Protein AF-A0AAP3A4L8-F1 (afdb_monomer_lite)

Foldseek 3Di:
DVVVCCVVAHDPNDGDDDPVNVVVVCVVVVHCVSVQVVQVVVVHGDDDDDDVVNVPPVVVVVVVVVVVVVVVVVVVVVVVCVVVVHD

Organism: Escherichia coli (NCBI:txid562)

Radius of gyration: 31.19 Å; chains: 1; bounding box: 56×18×90 Å

InterPro domains:
  IPR048188 YmfL-like [NF041471] (2-87)

Secondary structure (DSSP, 8-state):
-HHHHHHHHEETTEEPPPHHHHHHHHHHHT--HHHHHHHHHTT----PPPPTTTS-HHHHHHHHHHHHHHHHHHHHHHHHHHHHT--

Structure (mmCIF, N/CA/C/O backbone):
data_AF-A0AAP3A4L8-F1
#
_entry.id   AF-A0AAP3A4L8-F1
#
loop_
_atom_site.group_PDB
_atom_site.id
_atom_site.type_symbol
_atom_site.label_atom_id
_atom_site.label_alt_id
_atom_site.label_comp_id
_atom_site.label_asym_id
_atom_site.label_entity_id
_atom_site.label_seq_id
_atom_site.pdbx_PDB_ins_code
_atom_site.Cartn_x
_atom_site.Cartn_y
_atom_site.Cartn_z
_atom_site.occupancy
_atom_site.B_iso_or_equiv
_atom_site.auth_seq_id
_atom_site.auth_comp_id
_atom_site.auth_asym_id
_atom_site.auth_atom_id
_atom_site.pdbx_PDB_model_num
ATOM 1 N N . LEU A 1 1 ? 13.515 -5.233 -43.734 1.00 53.88 1 LEU A N 1
ATOM 2 C CA . LEU A 1 1 ? 14.008 -5.703 -42.416 1.00 53.88 1 LEU A CA 1
ATOM 3 C C . LEU A 1 1 ? 14.521 -4.547 -41.550 1.00 53.88 1 LEU A C 1
ATOM 5 O O . LEU A 1 1 ? 14.076 -4.413 -40.422 1.00 53.88 1 LEU A O 1
ATOM 9 N N . THR A 1 2 ? 15.368 -3.664 -42.089 1.00 56.34 2 THR A N 1
ATOM 10 C CA . THR A 1 2 ? 15.918 -2.471 -41.404 1.00 56.34 2 THR A CA 1
ATOM 11 C C . THR A 1 2 ? 14.860 -1.498 -40.869 1.00 56.34 2 THR A C 1
ATOM 13 O O . THR A 1 2 ? 14.954 -1.057 -39.733 1.00 56.34 2 THR A O 1
ATOM 16 N N . GLN A 1 3 ? 13.799 -1.222 -41.633 1.00 57.84 3 GLN A N 1
ATOM 17 C CA . GLN A 1 3 ? 12.723 -0.315 -41.197 1.00 57.84 3 GLN A CA 1
ATOM 18 C C . GLN A 1 3 ? 11.846 -0.901 -40.071 1.00 57.84 3 GLN A C 1
ATOM 20 O O . GLN A 1 3 ? 11.309 -0.162 -39.253 1.00 57.84 3 GLN A O 1
ATOM 25 N N . PHE A 1 4 ? 11.727 -2.232 -40.014 1.00 56.22 4 PHE A N 1
ATOM 26 C CA . PHE A 1 4 ? 10.974 -2.941 -38.973 1.00 56.22 4 PHE A CA 1
ATOM 27 C C . PHE A 1 4 ? 11.761 -2.989 -37.657 1.00 56.22 4 PHE A C 1
ATOM 29 O O . PHE A 1 4 ? 11.190 -2.722 -36.606 1.00 56.22 4 PHE A O 1
ATOM 36 N N . ASN A 1 5 ? 13.073 -3.253 -37.727 1.00 57.09 5 ASN A N 1
ATOM 37 C CA . ASN A 1 5 ? 13.953 -3.207 -36.557 1.00 57.09 5 ASN A CA 1
ATOM 38 C C . ASN A 1 5 ? 14.058 -1.802 -35.965 1.00 57.09 5 ASN A C 1
ATOM 40 O O . ASN A 1 5 ? 13.989 -1.675 -34.750 1.00 57.09 5 ASN A O 1
ATOM 44 N N . ASN A 1 6 ? 14.139 -0.754 -36.792 1.00 58.66 6 ASN A N 1
ATOM 45 C CA . ASN A 1 6 ? 14.105 0.617 -36.279 1.00 58.66 6 ASN A CA 1
ATOM 46 C C . ASN A 1 6 ? 12.792 0.884 -35.532 1.00 58.66 6 ASN A C 1
ATOM 48 O O . ASN A 1 6 ? 12.796 1.268 -34.372 1.00 58.66 6 ASN A O 1
ATOM 52 N N . ASN A 1 7 ? 11.640 0.580 -36.128 1.00 61.72 7 ASN A N 1
ATOM 53 C CA . ASN A 1 7 ? 10.369 0.853 -35.451 1.00 61.72 7 ASN A CA 1
ATOM 54 C C . ASN A 1 7 ? 10.166 0.062 -34.146 1.00 61.72 7 ASN A C 1
ATOM 56 O O . ASN A 1 7 ? 9.397 0.510 -33.299 1.00 61.72 7 ASN A O 1
ATOM 60 N N . LEU A 1 8 ? 10.823 -1.092 -33.989 1.00 59.25 8 LEU A N 1
ATOM 61 C CA . LEU A 1 8 ? 10.669 -1.951 -32.815 1.00 59.25 8 LEU A CA 1
ATOM 62 C C . LEU A 1 8 ? 11.734 -1.713 -31.734 1.00 59.25 8 LEU A C 1
ATOM 64 O O . LEU A 1 8 ? 11.425 -1.846 -30.555 1.00 59.25 8 LEU A O 1
ATOM 68 N N . TYR A 1 9 ? 12.963 -1.362 -32.118 1.00 56.00 9 TYR A N 1
ATOM 69 C CA . TYR A 1 9 ? 14.103 -1.285 -31.201 1.00 56.00 9 TYR A CA 1
ATOM 70 C C . TYR A 1 9 ? 14.724 0.114 -31.087 1.00 56.00 9 TYR A C 1
ATOM 72 O O . TYR A 1 9 ? 15.272 0.429 -30.032 1.00 56.00 9 TYR A O 1
ATOM 80 N N . GLU A 1 10 ? 14.614 0.976 -32.107 1.00 61.62 10 GLU A N 1
ATOM 81 C CA . GLU A 1 10 ? 15.299 2.278 -32.131 1.00 61.62 10 GLU A CA 1
ATOM 82 C C . GLU A 1 10 ? 14.596 3.338 -32.989 1.00 61.62 10 GLU A C 1
ATOM 84 O O . GLU A 1 10 ? 14.531 3.253 -34.219 1.00 61.62 10 GLU A O 1
ATOM 89 N N . LYS A 1 11 ? 14.202 4.450 -32.367 1.00 60.66 11 LYS A N 1
ATOM 90 C CA . LYS A 1 11 ? 13.785 5.642 -33.111 1.00 60.66 11 LYS A CA 1
ATOM 91 C C . LYS A 1 11 ? 14.917 6.667 -33.094 1.00 60.66 11 LYS A C 1
ATOM 93 O O . LYS A 1 11 ? 15.294 7.159 -32.037 1.00 60.66 11 LYS A O 1
ATOM 98 N N . ASN A 1 12 ? 15.433 7.022 -34.273 1.00 58.72 12 ASN A N 1
ATOM 99 C CA . ASN A 1 12 ? 16.468 8.052 -34.463 1.00 58.72 12 ASN A CA 1
ATOM 100 C C . ASN A 1 12 ? 17.755 7.844 -33.632 1.00 58.72 12 ASN A C 1
ATOM 102 O O . ASN A 1 12 ? 18.316 8.811 -33.126 1.00 58.72 12 ASN A O 1
ATOM 106 N N . GLY A 1 13 ? 18.226 6.601 -33.482 1.00 62.03 13 GLY A N 1
ATOM 107 C CA . GLY A 1 13 ? 19.469 6.302 -32.753 1.00 62.03 13 GLY A CA 1
ATOM 108 C C . GLY A 1 13 ? 19.352 6.357 -31.226 1.00 62.03 13 GLY A C 1
ATOM 109 O O . GLY A 1 13 ? 20.357 6.199 -30.541 1.00 62.03 13 GLY A O 1
ATOM 110 N N . CYS A 1 14 ? 18.143 6.549 -30.688 1.00 64.62 14 CYS A N 1
ATOM 111 C CA . CYS A 1 14 ? 17.844 6.265 -29.290 1.00 64.62 14 CYS A CA 1
ATOM 112 C C . CYS A 1 14 ? 17.123 4.922 -29.186 1.00 64.62 14 CYS A C 1
ATOM 114 O O . CYS A 1 14 ? 16.071 4.717 -29.806 1.00 64.62 14 CYS A O 1
ATOM 116 N N . ARG A 1 15 ? 17.683 4.032 -28.361 1.00 75.94 15 ARG A N 1
ATOM 117 C CA . ARG A 1 15 ? 17.006 2.814 -27.918 1.00 75.94 15 ARG A CA 1
ATOM 118 C C . ARG A 1 15 ? 15.837 3.164 -27.000 1.00 75.94 15 ARG A C 1
ATOM 120 O O . ARG A 1 15 ? 15.859 4.191 -26.321 1.00 75.94 15 ARG A O 1
ATOM 127 N N . PHE A 1 16 ? 14.815 2.318 -26.986 1.00 79.44 16 PHE A N 1
ATOM 128 C CA . PHE A 1 16 ? 13.765 2.410 -25.974 1.00 79.44 16 PHE A CA 1
ATOM 129 C C . PHE A 1 16 ? 14.327 2.089 -24.585 1.00 79.44 16 PHE A C 1
ATOM 131 O O . PHE A 1 16 ? 15.278 1.316 -24.473 1.00 79.44 16 PHE A O 1
ATOM 138 N N . PHE A 1 17 ? 13.721 2.674 -23.550 1.00 82.75 17 PHE A N 1
ATOM 139 C CA . PHE A 1 17 ? 14.079 2.363 -22.171 1.00 82.75 17 PHE A CA 1
ATOM 140 C C . PHE A 1 17 ? 13.718 0.919 -21.827 1.00 82.75 17 PHE A C 1
ATOM 142 O O . PHE A 1 17 ? 12.618 0.446 -22.132 1.00 82.75 17 PHE A O 1
ATOM 149 N N . GLU A 1 18 ? 14.643 0.235 -21.170 1.00 86.44 18 GLU A N 1
ATOM 150 C CA . GLU A 1 18 ? 14.384 -1.036 -20.511 1.00 86.44 18 GLU A CA 1
ATOM 151 C C . GLU A 1 18 ? 13.576 -0.815 -19.226 1.00 86.44 18 GLU A C 1
ATOM 153 O O . GLU A 1 18 ? 13.542 0.279 -18.662 1.00 86.44 18 GLU A O 1
ATOM 158 N N . VAL A 1 19 ? 12.913 -1.867 -18.738 1.00 86.00 19 VAL A N 1
ATOM 159 C CA . VAL A 1 19 ? 12.094 -1.779 -17.515 1.00 86.00 19 VAL A CA 1
ATOM 160 C C . VAL A 1 19 ? 12.933 -1.322 -16.320 1.00 86.00 19 VAL A C 1
ATOM 162 O O . VAL A 1 19 ? 12.478 -0.476 -15.564 1.00 86.00 19 VAL A O 1
ATOM 165 N N . SER A 1 20 ? 14.179 -1.783 -16.216 1.00 88.44 20 SER A N 1
ATOM 166 C CA . SER A 1 20 ? 15.132 -1.367 -15.180 1.00 88.44 20 SER A CA 1
ATOM 167 C C . SER A 1 20 ? 15.474 0.125 -15.230 1.00 88.44 20 SER A C 1
ATOM 169 O O . SER A 1 20 ? 15.677 0.756 -14.196 1.00 88.44 20 SER A O 1
ATOM 171 N N . GLU A 1 21 ? 15.530 0.717 -16.426 1.00 89.25 21 GLU A N 1
ATOM 172 C CA . GLU A 1 21 ? 15.759 2.155 -16.586 1.00 89.25 21 GLU A CA 1
ATOM 173 C C . GLU A 1 21 ? 14.517 2.949 -16.165 1.00 89.25 21 GLU A C 1
ATOM 175 O O . GLU A 1 21 ? 14.645 4.000 -15.540 1.00 89.25 21 GLU A O 1
ATOM 180 N N . LEU A 1 22 ? 13.318 2.429 -16.446 1.00 89.31 22 LEU A N 1
ATOM 181 C CA . LEU A 1 22 ? 12.065 3.030 -15.9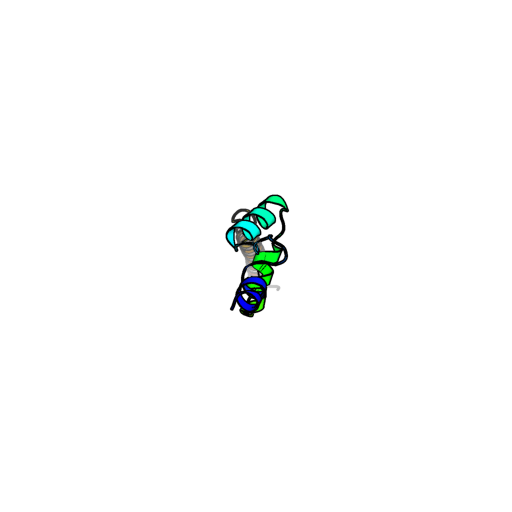86 1.00 89.31 22 LEU A CA 1
ATOM 182 C C . LEU A 1 22 ? 11.899 2.927 -14.461 1.00 89.31 22 LEU A C 1
ATOM 184 O O . LEU A 1 22 ? 11.444 3.892 -13.856 1.00 89.31 22 LEU A O 1
ATOM 188 N N . GLU A 1 23 ? 12.301 1.810 -13.849 1.00 90.00 23 GLU A N 1
ATOM 189 C CA . GLU A 1 23 ? 12.339 1.629 -12.387 1.00 90.00 23 GLU A CA 1
ATOM 190 C C . GLU A 1 23 ? 13.289 2.647 -11.740 1.00 90.00 23 GLU A C 1
ATOM 192 O O . GLU A 1 23 ? 12.903 3.373 -10.829 1.00 90.00 23 GLU A O 1
ATOM 197 N N . ALA A 1 24 ? 14.501 2.810 -12.280 1.00 89.69 24 ALA A N 1
ATOM 198 C CA . ALA A 1 24 ? 15.443 3.808 -11.774 1.00 89.69 24 ALA A CA 1
ATOM 199 C C . ALA A 1 24 ? 14.909 5.248 -11.910 1.00 89.69 24 ALA A C 1
ATOM 201 O O . ALA A 1 24 ? 15.128 6.088 -11.037 1.00 89.69 24 ALA A O 1
ATOM 202 N N . MET A 1 25 ? 14.203 5.559 -13.003 1.00 89.75 25 MET A N 1
ATOM 203 C CA . MET A 1 25 ? 13.550 6.861 -13.172 1.00 89.75 25 MET A CA 1
ATOM 204 C C . MET A 1 25 ? 12.415 7.074 -12.166 1.00 89.75 25 MET A C 1
ATOM 206 O O . MET A 1 25 ? 12.224 8.199 -11.697 1.00 89.75 25 MET A O 1
ATOM 210 N N . GLU A 1 26 ? 11.671 6.017 -11.844 1.00 90.38 26 GLU A N 1
ATOM 211 C CA . GLU A 1 26 ? 10.603 6.024 -10.849 1.00 90.38 26 GLU A CA 1
ATOM 212 C C . GLU A 1 26 ? 11.157 6.313 -9.445 1.00 90.38 26 GLU A C 1
ATOM 214 O O . GLU A 1 26 ? 10.657 7.230 -8.786 1.00 90.38 26 GLU A O 1
ATOM 219 N N . ASP A 1 27 ? 12.257 5.651 -9.066 1.00 89.62 27 ASP A N 1
ATOM 220 C CA . ASP A 1 27 ? 12.976 5.864 -7.802 1.00 89.62 27 ASP A CA 1
ATOM 221 C C . ASP A 1 27 ? 13.506 7.301 -7.669 1.00 89.62 27 ASP A C 1
ATOM 223 O O . ASP A 1 27 ? 13.340 7.948 -6.634 1.00 89.62 27 ASP A O 1
ATOM 227 N N . ILE A 1 28 ? 14.120 7.841 -8.730 1.00 91.94 28 ILE A N 1
ATOM 228 C CA . ILE A 1 28 ? 14.657 9.214 -8.732 1.00 91.94 28 ILE A CA 1
ATOM 229 C C . ILE A 1 28 ? 13.532 10.250 -8.643 1.00 91.94 28 ILE A C 1
ATOM 231 O O . ILE A 1 28 ? 13.683 11.288 -7.996 1.00 91.94 28 ILE A O 1
ATOM 235 N N . SER A 1 29 ? 12.412 9.991 -9.317 1.00 89.94 29 SER A N 1
ATOM 236 C CA . SER A 1 29 ? 11.279 10.920 -9.373 1.00 89.94 29 SER A CA 1
ATOM 237 C C . SER A 1 29 ? 10.359 10.803 -8.156 1.00 89.94 29 SER A C 1
ATOM 239 O O . SER A 1 29 ? 9.477 11.645 -7.988 1.00 89.94 29 SER A O 1
ATOM 241 N N . ASN A 1 30 ? 10.558 9.778 -7.319 1.00 87.88 30 ASN A N 1
ATOM 242 C CA . ASN A 1 30 ? 9.709 9.431 -6.182 1.00 87.88 30 ASN A CA 1
ATOM 243 C C . ASN A 1 30 ? 8.222 9.323 -6.576 1.00 87.88 30 ASN A C 1
ATOM 245 O O . ASN A 1 30 ? 7.330 9.838 -5.899 1.00 87.88 30 ASN A O 1
ATOM 249 N N . THR A 1 31 ? 7.968 8.708 -7.731 1.00 90.25 31 THR A N 1
ATOM 250 C CA . THR A 1 31 ? 6.617 8.451 -8.258 1.00 90.25 31 THR A CA 1
ATOM 251 C C . THR A 1 31 ? 6.315 6.955 -8.229 1.00 90.25 31 THR A C 1
ATOM 253 O O . THR A 1 31 ? 7.219 6.170 -8.001 1.00 90.25 31 THR A O 1
ATOM 256 N N . SER A 1 32 ? 5.066 6.546 -8.462 1.00 89.56 32 SER A N 1
ATOM 257 C CA . SER A 1 32 ? 4.658 5.128 -8.532 1.00 89.56 32 SER A CA 1
ATOM 258 C C . SER A 1 32 ? 3.924 4.783 -9.842 1.00 89.56 32 SER A C 1
ATOM 260 O O . SER A 1 32 ? 3.067 3.896 -9.907 1.00 89.56 32 SER A O 1
ATOM 262 N N . LEU A 1 33 ? 4.218 5.544 -10.904 1.00 89.94 33 LEU A N 1
ATOM 263 C CA . LEU A 1 33 ? 3.5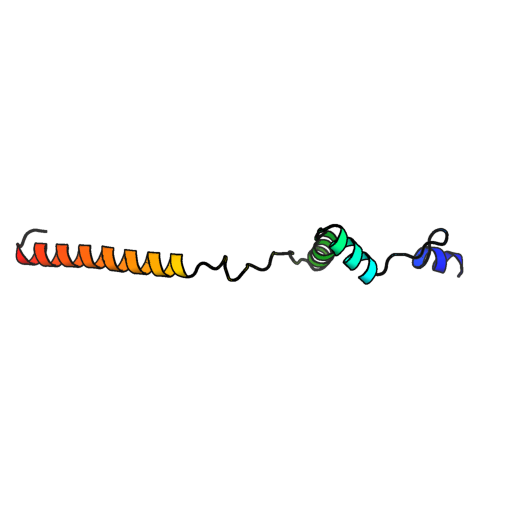17 5.484 -12.189 1.00 89.94 33 LEU A CA 1
ATOM 264 C C . LEU A 1 33 ? 3.768 4.180 -12.955 1.00 89.94 33 LEU A C 1
ATOM 266 O O . LEU A 1 33 ? 2.864 3.697 -13.642 1.00 89.94 33 LEU A O 1
ATOM 270 N N . LEU A 1 34 ? 4.974 3.616 -12.868 1.00 90.88 34 LEU A N 1
ATOM 271 C CA . LEU A 1 34 ? 5.313 2.368 -13.549 1.00 90.88 34 LEU A CA 1
ATOM 272 C C . LEU A 1 34 ? 4.635 1.195 -12.836 1.00 90.88 34 LEU A C 1
ATOM 274 O O . LEU A 1 34 ? 4.004 0.356 -13.489 1.00 90.88 34 LEU A O 1
ATOM 278 N N . ALA A 1 35 ? 4.682 1.183 -11.503 1.00 90.06 35 ALA A N 1
ATOM 279 C CA . ALA A 1 35 ? 3.978 0.198 -10.689 1.00 90.06 35 ALA A CA 1
ATOM 280 C C . ALA A 1 35 ? 2.450 0.235 -10.921 1.00 90.06 35 ALA A C 1
ATOM 282 O O . ALA A 1 35 ? 1.831 -0.808 -11.163 1.00 90.06 35 ALA A O 1
ATOM 283 N N . ASP A 1 36 ? 1.840 1.426 -10.938 1.00 91.50 36 ASP A N 1
ATOM 284 C CA . ASP A 1 36 ? 0.403 1.611 -11.202 1.00 91.50 36 ASP A CA 1
ATOM 285 C C . ASP A 1 36 ? 0.024 1.181 -12.632 1.00 91.50 36 ASP A C 1
ATOM 287 O O . ASP A 1 36 ? -0.998 0.521 -12.845 1.00 91.50 36 ASP A O 1
ATOM 291 N N . TYR A 1 37 ? 0.876 1.456 -13.626 1.00 92.75 37 TYR A N 1
ATOM 292 C CA . TYR A 1 37 ? 0.671 0.980 -14.996 1.00 92.75 37 TYR A CA 1
ATOM 293 C C . TYR A 1 37 ? 0.583 -0.554 -15.071 1.00 92.75 37 TYR A C 1
ATOM 295 O O . TYR A 1 37 ? -0.348 -1.097 -15.681 1.00 92.75 37 TYR A O 1
ATOM 303 N N . PHE A 1 38 ? 1.518 -1.270 -14.435 1.00 92.62 38 PHE A N 1
ATOM 304 C CA . PHE A 1 38 ? 1.502 -2.735 -14.420 1.00 92.62 38 PHE A CA 1
ATOM 305 C C . PHE A 1 38 ? 0.307 -3.300 -13.650 1.00 92.62 38 PHE A C 1
ATOM 307 O O . PHE A 1 38 ? -0.314 -4.259 -14.125 1.00 92.62 38 PHE A O 1
ATOM 314 N N . ALA A 1 39 ? -0.052 -2.691 -12.516 1.00 92.38 39 ALA A N 1
ATOM 315 C CA . ALA A 1 39 ? -1.227 -3.072 -11.740 1.00 92.38 39 ALA A CA 1
ATOM 316 C C . ALA A 1 39 ? -2.503 -2.959 -12.592 1.00 92.38 39 ALA A C 1
ATOM 318 O O . ALA A 1 39 ? -3.200 -3.958 -12.802 1.00 92.38 39 ALA A O 1
ATOM 319 N N . ARG A 1 40 ? -2.746 -1.794 -13.208 1.00 93.31 40 ARG A N 1
ATOM 320 C CA . ARG A 1 40 ? -3.918 -1.554 -14.070 1.00 93.31 40 ARG A CA 1
ATOM 321 C C . ARG A 1 40 ? -3.975 -2.492 -15.265 1.00 93.31 40 ARG A C 1
ATOM 323 O O . ARG A 1 40 ? -5.045 -3.001 -15.595 1.00 93.31 40 ARG A O 1
ATOM 330 N N . ARG A 1 41 ? -2.831 -2.783 -15.892 1.00 92.50 41 ARG A N 1
ATOM 331 C CA . ARG A 1 41 ? -2.749 -3.723 -17.022 1.00 92.50 41 ARG A CA 1
ATOM 332 C C . ARG A 1 41 ? -3.218 -5.135 -16.651 1.00 92.50 41 ARG A C 1
ATOM 334 O O . ARG A 1 41 ? -3.672 -5.876 -17.522 1.00 92.50 41 ARG A O 1
ATOM 341 N N . ARG A 1 42 ? -3.098 -5.521 -15.380 1.00 92.56 42 ARG A N 1
ATOM 342 C CA . ARG A 1 42 ? -3.532 -6.823 -14.851 1.00 92.56 42 ARG A CA 1
ATOM 343 C C . ARG A 1 42 ? -4.884 -6.759 -14.134 1.00 92.56 42 ARG A C 1
ATOM 345 O O . ARG A 1 42 ? -5.318 -7.781 -13.614 1.00 92.56 42 ARG A O 1
ATOM 352 N N . GLY A 1 43 ? -5.550 -5.601 -14.124 1.00 89.81 43 GLY A N 1
ATOM 353 C CA . GLY A 1 43 ? -6.794 -5.389 -13.381 1.00 89.81 43 GLY A CA 1
ATOM 354 C C . GLY A 1 43 ? -6.604 -5.375 -11.860 1.00 89.81 43 GLY A C 1
ATOM 355 O O . GLY A 1 43 ? -7.551 -5.645 -11.128 1.00 89.81 43 GLY A O 1
ATOM 356 N N . ALA A 1 44 ? -5.388 -5.102 -11.390 1.00 92.12 44 ALA A N 1
ATOM 357 C CA . ALA A 1 44 ? -5.055 -4.949 -9.981 1.00 92.12 44 ALA A CA 1
ATOM 358 C C . ALA A 1 44 ? -4.973 -3.463 -9.595 1.00 92.12 44 ALA A C 1
ATOM 360 O O . ALA A 1 44 ? -4.849 -2.588 -10.453 1.00 92.12 44 ALA A O 1
ATOM 361 N N . LEU A 1 45 ? -5.020 -3.197 -8.290 1.00 90.25 45 LEU A N 1
ATOM 362 C CA . LEU A 1 45 ? -4.818 -1.873 -7.709 1.00 90.25 45 LEU A CA 1
ATOM 363 C C . LEU A 1 45 ? -3.471 -1.845 -6.983 1.00 90.25 45 LEU A C 1
ATOM 365 O O . LEU A 1 45 ? -3.158 -2.776 -6.239 1.00 90.25 45 LEU A O 1
ATOM 369 N N . LEU A 1 46 ? -2.697 -0.781 -7.191 1.00 89.38 46 LEU A N 1
ATOM 370 C CA . LEU A 1 46 ? -1.524 -0.493 -6.375 1.00 89.38 46 LEU A CA 1
ATOM 371 C C . LEU A 1 46 ? -1.991 0.114 -5.046 1.00 89.38 46 LEU A C 1
ATOM 373 O O . LEU A 1 46 ? -2.733 1.095 -5.047 1.00 89.38 46 LEU A O 1
ATOM 377 N N . VAL A 1 47 ? -1.588 -0.489 -3.930 1.00 88.25 47 VAL A N 1
ATOM 378 C CA . VAL A 1 47 ? -1.954 -0.053 -2.577 1.00 88.25 47 VAL A CA 1
ATOM 379 C C . VAL A 1 47 ? -0.685 0.027 -1.743 1.00 88.25 47 VAL A C 1
ATOM 381 O O . VAL A 1 47 ? 0.171 -0.853 -1.853 1.00 88.25 47 VAL A O 1
ATOM 384 N N . ASP A 1 48 ? -0.582 1.059 -0.911 1.00 85.38 48 ASP A N 1
ATOM 385 C CA . ASP A 1 48 ? 0.533 1.209 0.016 1.00 85.38 48 ASP A CA 1
ATOM 386 C C . ASP A 1 48 ? 0.539 0.075 1.044 1.00 85.38 48 ASP A C 1
ATOM 388 O O . ASP A 1 48 ? -0.505 -0.349 1.554 1.00 85.38 48 ASP A O 1
ATOM 392 N N . VAL A 1 49 ? 1.733 -0.436 1.346 1.00 82.94 49 VAL A N 1
ATOM 393 C CA . VAL A 1 49 ? 1.902 -1.429 2.405 1.00 82.94 49 VAL A CA 1
ATOM 394 C C . VAL A 1 49 ? 1.805 -0.693 3.741 1.00 82.94 49 VAL A C 1
ATOM 396 O O . VAL A 1 49 ? 2.660 0.151 4.011 1.00 82.94 49 VAL A O 1
ATOM 399 N N . PRO A 1 50 ? 0.806 -0.992 4.590 1.00 78.25 50 PRO A N 1
ATOM 400 C CA . PRO A 1 50 ? 0.651 -0.295 5.857 1.00 78.25 50 PRO A CA 1
ATOM 401 C C . PRO A 1 50 ? 1.852 -0.584 6.758 1.00 78.25 50 PRO A C 1
ATOM 403 O O . PRO A 1 50 ? 2.261 -1.741 6.922 1.00 78.25 50 PRO A O 1
ATOM 406 N N . HIS A 1 51 ? 2.411 0.461 7.364 1.00 77.44 51 HIS A N 1
ATOM 407 C CA . HIS A 1 51 ? 3.484 0.290 8.332 1.00 77.44 51 HIS A CA 1
ATOM 408 C C . HIS A 1 51 ? 2.937 -0.352 9.610 1.00 77.44 51 HIS A C 1
ATOM 410 O O . HIS A 1 51 ? 1.843 -0.037 10.075 1.00 77.44 51 HIS A O 1
ATOM 416 N N . LEU A 1 52 ? 3.711 -1.262 10.213 1.00 64.94 52 LEU A N 1
ATOM 417 C CA . LEU A 1 52 ? 3.305 -1.952 11.444 1.00 64.94 52 LEU A CA 1
ATOM 418 C C . LEU A 1 52 ? 3.024 -0.968 12.594 1.00 64.94 52 LEU A C 1
ATOM 420 O O . LEU A 1 52 ? 2.208 -1.262 13.460 1.00 64.94 52 LEU A O 1
ATOM 424 N N . GLU A 1 53 ? 3.673 0.196 12.575 1.00 67.75 53 GLU A N 1
ATOM 425 C CA . GLU A 1 53 ? 3.470 1.290 13.530 1.00 67.75 53 GLU A CA 1
ATOM 426 C C . GLU A 1 53 ? 2.093 1.962 13.385 1.00 67.75 53 GLU A C 1
ATOM 428 O O . GLU A 1 53 ? 1.535 2.427 14.374 1.00 67.75 53 GLU A O 1
ATOM 433 N N . GLU A 1 54 ? 1.511 1.961 12.183 1.00 63.38 54 GLU A N 1
ATOM 434 C CA . GLU A 1 54 ? 0.160 2.477 11.912 1.00 63.38 54 GLU A CA 1
ATOM 435 C C . GLU A 1 54 ? -0.931 1.443 12.229 1.00 63.38 54 GLU A C 1
ATOM 437 O O . GLU A 1 54 ? -2.098 1.788 12.422 1.00 63.38 54 GLU A O 1
ATOM 442 N N . LEU A 1 55 ? -0.559 0.161 12.331 1.00 65.31 55 LEU A N 1
ATOM 443 C CA . LEU A 1 55 ? -1.407 -0.902 12.866 1.00 65.31 55 LEU A CA 1
ATOM 444 C C . LEU A 1 55 ? -1.485 -0.785 14.398 1.00 65.31 55 LEU A C 1
ATOM 446 O O . LEU A 1 55 ? -0.995 -1.642 15.139 1.00 65.31 55 LEU A O 1
ATOM 450 N N . ASP A 1 56 ? -2.133 0.275 14.883 1.00 64.56 56 ASP A N 1
ATOM 451 C CA . ASP A 1 56 ? -2.350 0.507 16.309 1.00 64.56 56 ASP A CA 1
ATOM 452 C C . ASP A 1 56 ? -3.324 -0.531 16.902 1.00 64.56 56 ASP A C 1
ATOM 454 O O . ASP A 1 56 ? -4.537 -0.345 17.018 1.00 64.56 56 ASP A O 1
ATOM 458 N N . ARG A 1 57 ? -2.774 -1.683 17.297 1.00 60.53 57 ARG A N 1
ATOM 459 C CA . ARG A 1 57 ? -3.491 -2.724 18.049 1.00 60.53 57 ARG A CA 1
ATOM 460 C C . ARG A 1 57 ? -3.912 -2.247 19.445 1.00 60.53 57 ARG A C 1
ATOM 462 O O . ARG A 1 57 ? -4.745 -2.905 20.074 1.00 60.53 57 ARG A O 1
ATOM 469 N N . VAL A 1 58 ? -3.354 -1.140 19.941 1.00 62.19 58 VAL A N 1
ATOM 470 C CA . VAL A 1 58 ? -3.638 -0.611 21.278 1.00 62.19 58 VAL A CA 1
ATOM 471 C C . VAL A 1 58 ? -5.002 0.072 21.313 1.00 62.19 58 VAL A C 1
ATOM 473 O O . VAL A 1 58 ? -5.677 -0.054 22.335 1.00 62.19 58 VAL A O 1
ATOM 476 N N . ASP A 1 59 ? -5.480 0.694 20.226 1.00 68.75 59 ASP A N 1
ATOM 477 C CA . ASP A 1 59 ? -6.833 1.282 20.203 1.00 68.75 59 ASP A CA 1
ATOM 478 C C . ASP A 1 59 ? -7.919 0.206 20.364 1.00 68.75 59 ASP A C 1
ATOM 480 O O . ASP A 1 59 ? -8.816 0.338 21.200 1.00 68.75 59 ASP A O 1
ATOM 484 N N . LEU A 1 60 ? -7.805 -0.923 19.653 1.00 75.94 60 LEU A N 1
ATOM 485 C CA . LEU A 1 60 ? -8.767 -2.026 19.779 1.00 75.94 60 LEU A CA 1
ATOM 486 C C . LEU A 1 60 ? -8.755 -2.652 21.179 1.00 75.94 60 LEU A C 1
ATOM 488 O O . LEU A 1 60 ? -9.821 -2.882 21.757 1.00 75.94 60 LEU A O 1
ATOM 492 N N . PHE A 1 61 ? -7.571 -2.887 21.753 1.00 79.69 61 PHE A N 1
ATOM 493 C CA . PHE A 1 61 ? -7.446 -3.391 23.123 1.00 79.69 61 PHE A CA 1
ATOM 494 C C . PHE A 1 61 ? -8.005 -2.394 24.151 1.00 79.69 61 PHE A C 1
ATOM 496 O O . PHE A 1 61 ? -8.781 -2.772 25.029 1.00 79.69 61 PHE A O 1
ATOM 503 N N . SER A 1 62 ? -7.682 -1.108 24.010 1.00 82.62 62 SER A N 1
ATOM 504 C CA . SER A 1 62 ? -8.153 -0.043 24.902 1.00 82.62 62 SER A CA 1
ATOM 505 C C . SER A 1 62 ? -9.671 0.121 24.839 1.00 82.62 62 SER A C 1
ATOM 507 O O . SER A 1 62 ? -10.326 0.268 25.874 1.00 82.62 62 SER A O 1
ATOM 509 N N . ARG A 1 63 ? -10.262 0.047 23.640 1.00 82.12 63 ARG A N 1
ATOM 510 C CA . ARG A 1 63 ? -11.718 0.055 23.442 1.00 82.12 63 ARG A CA 1
ATOM 511 C C . ARG A 1 63 ? -12.385 -1.160 24.077 1.00 82.12 63 ARG A C 1
ATOM 513 O O .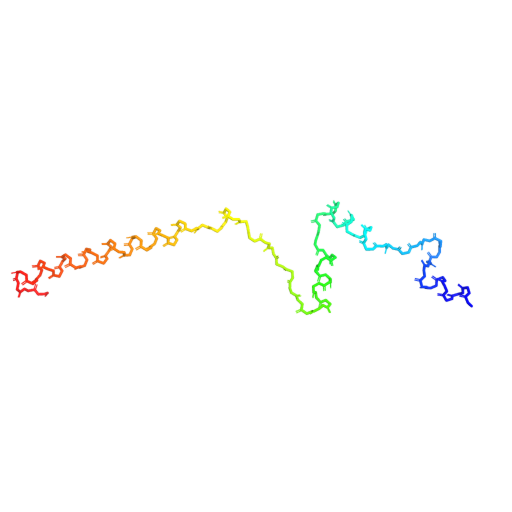 ARG A 1 63 ? -13.400 -1.000 24.758 1.00 82.12 63 ARG A O 1
ATOM 520 N N . ALA A 1 64 ? -11.812 -2.353 23.913 1.00 86.19 64 ALA A N 1
ATOM 521 C CA . ALA A 1 64 ? -12.321 -3.566 24.549 1.00 86.19 64 ALA A CA 1
ATOM 522 C C . ALA A 1 64 ? -12.269 -3.467 26.085 1.00 86.19 64 ALA A C 1
ATOM 524 O O . ALA A 1 64 ? -13.266 -3.743 26.753 1.00 86.19 64 ALA A O 1
ATOM 525 N N . MET A 1 65 ? -11.154 -2.986 26.644 1.00 89.12 65 MET A N 1
ATOM 526 C CA . MET A 1 65 ? -10.987 -2.799 28.088 1.00 89.12 65 MET A CA 1
ATOM 527 C C . MET A 1 65 ? -11.986 -1.778 28.655 1.00 89.12 65 MET A C 1
ATOM 529 O O . MET A 1 65 ? -12.640 -2.055 29.659 1.00 89.12 65 MET A O 1
ATOM 533 N N . ARG A 1 66 ? -12.181 -0.630 27.985 1.00 89.88 66 ARG A N 1
ATOM 534 C CA . ARG A 1 66 ? -13.191 0.373 28.380 1.00 89.88 66 ARG A CA 1
ATOM 535 C C . ARG A 1 66 ? -14.615 -0.178 28.317 1.00 89.88 66 ARG A C 1
ATOM 537 O O . ARG A 1 66 ? -15.401 0.074 29.224 1.00 89.88 66 ARG A O 1
ATOM 544 N N . THR A 1 67 ? -14.931 -0.956 27.283 1.00 92.31 67 THR A N 1
ATOM 545 C CA . THR A 1 67 ? -16.243 -1.608 27.141 1.00 92.31 67 THR A CA 1
ATOM 546 C C . THR A 1 67 ? -16.487 -2.600 28.277 1.00 92.31 67 THR A C 1
ATOM 548 O O . THR A 1 67 ? -17.566 -2.612 28.864 1.00 92.31 67 THR A O 1
ATOM 551 N N . SER A 1 68 ? -15.473 -3.394 28.633 1.00 92.81 68 SER A N 1
ATOM 552 C CA . SER A 1 68 ? -15.557 -4.331 29.755 1.00 92.81 68 SER A CA 1
ATOM 553 C C . SER A 1 68 ? -15.753 -3.614 31.092 1.00 92.81 68 SER A C 1
ATOM 555 O O . SER A 1 68 ? -16.545 -4.071 31.910 1.00 92.81 68 SER A O 1
ATOM 557 N N . ALA A 1 69 ? -15.071 -2.485 31.311 1.00 93.31 69 ALA A N 1
ATOM 558 C CA . ALA A 1 69 ? -15.226 -1.687 32.526 1.00 93.31 69 ALA A CA 1
ATOM 559 C C . ALA A 1 69 ? -16.627 -1.060 32.634 1.00 93.31 69 ALA A C 1
ATOM 561 O O . ALA A 1 69 ? -17.258 -1.155 33.683 1.00 93.31 69 ALA A O 1
ATOM 562 N N . ALA A 1 70 ? -17.139 -0.473 31.546 1.00 92.19 70 ALA A N 1
ATOM 563 C CA . ALA A 1 70 ? -18.484 0.103 31.511 1.00 92.19 70 ALA A CA 1
ATOM 564 C C . ALA A 1 70 ? -19.567 -0.962 31.738 1.00 92.19 70 ALA A C 1
ATOM 566 O O . ALA A 1 70 ? -20.521 -0.729 32.475 1.00 92.19 70 ALA A O 1
ATOM 567 N N . ARG A 1 71 ? -19.395 -2.157 31.159 1.00 93.31 71 ARG A N 1
ATOM 568 C CA . ARG A 1 71 ? -20.293 -3.288 31.409 1.00 93.31 71 ARG A CA 1
ATOM 569 C C . ARG A 1 71 ? -20.267 -3.721 32.874 1.00 93.31 71 ARG A C 1
ATOM 571 O O . ARG A 1 71 ? -21.326 -3.873 33.462 1.00 93.31 71 ARG A O 1
ATOM 578 N N . GLY A 1 72 ? -19.081 -3.819 33.477 1.00 93.75 72 GLY A N 1
ATOM 579 C CA . GLY A 1 72 ? -18.951 -4.132 34.901 1.00 93.75 72 GLY A CA 1
ATOM 580 C C . GLY A 1 72 ? -19.625 -3.102 35.814 1.00 93.75 72 GLY A C 1
ATOM 581 O O . GLY A 1 72 ? -20.215 -3.478 36.818 1.00 93.75 72 GLY A O 1
ATOM 582 N N . GLN A 1 73 ? -19.599 -1.814 35.454 1.00 92.06 73 GLN A N 1
ATOM 583 C CA . GLN A 1 73 ? -20.339 -0.782 36.193 1.00 92.06 73 GLN A CA 1
ATO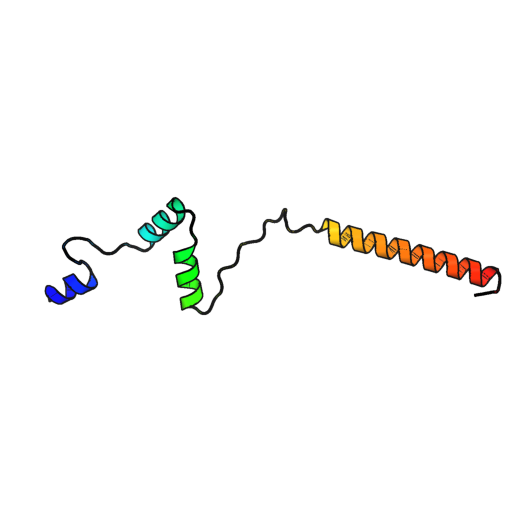M 584 C C . GLN A 1 73 ? -21.854 -0.970 36.095 1.00 92.06 73 GLN A C 1
ATOM 586 O O . GLN A 1 73 ? -22.549 -0.830 37.094 1.00 92.06 73 GLN A O 1
ATOM 591 N N . VAL A 1 74 ? -22.366 -1.306 34.909 1.00 91.06 74 VAL A N 1
ATOM 592 C CA . VAL A 1 74 ? -23.790 -1.625 34.733 1.00 91.06 74 VAL A CA 1
ATOM 593 C C . VAL A 1 74 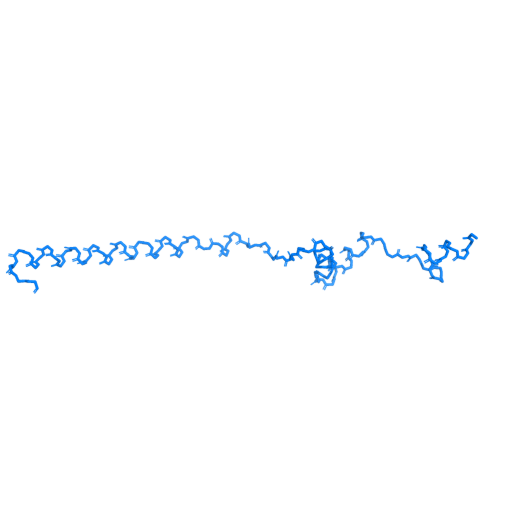? -24.170 -2.842 35.575 1.00 91.06 74 VAL A C 1
ATOM 595 O O . VAL A 1 74 ? -25.175 -2.792 36.276 1.00 91.06 74 VAL A O 1
ATOM 598 N N . ASP A 1 75 ? -23.347 -3.891 35.569 1.00 91.69 75 ASP A N 1
ATOM 599 C CA . ASP A 1 75 ? -23.600 -5.107 36.346 1.00 91.69 75 ASP A CA 1
ATOM 600 C C . ASP A 1 75 ? -23.610 -4.823 37.865 1.00 91.69 75 ASP A C 1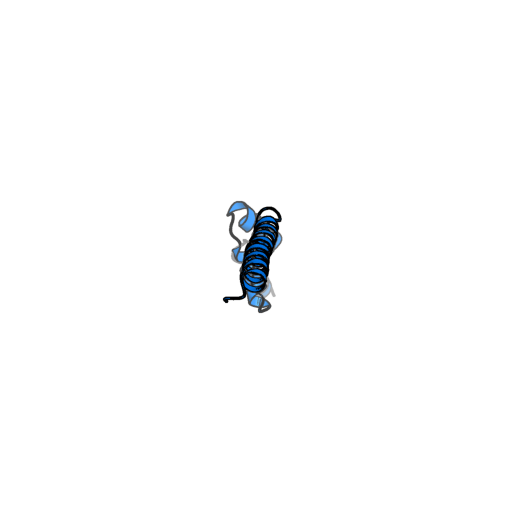
ATOM 602 O O . ASP A 1 75 ? -24.487 -5.319 38.567 1.00 91.69 75 ASP A O 1
ATOM 606 N N . GLN A 1 76 ? -22.717 -3.958 38.365 1.00 88.69 76 GLN A N 1
ATOM 607 C CA . GLN A 1 76 ? -22.716 -3.519 39.772 1.00 88.69 76 GLN A CA 1
ATOM 608 C C . GLN A 1 76 ? -23.970 -2.724 40.151 1.00 88.69 76 GLN A C 1
ATOM 610 O O . GLN A 1 76 ? -24.517 -2.910 41.236 1.00 88.69 76 GLN A O 1
ATOM 615 N N . ILE A 1 77 ? -24.432 -1.835 39.268 1.00 87.31 77 ILE A N 1
ATOM 616 C CA . ILE A 1 77 ? -25.656 -1.057 39.501 1.00 87.31 77 ILE A CA 1
ATOM 617 C C . ILE A 1 77 ? -26.874 -1.985 39.510 1.00 87.31 77 ILE A C 1
ATOM 619 O O . ILE A 1 77 ? -27.760 -1.816 40.342 1.00 87.31 77 ILE A O 1
ATOM 623 N N . ILE A 1 78 ? -26.912 -2.983 38.620 1.00 85.88 78 ILE A N 1
ATOM 624 C CA . ILE A 1 78 ? -27.972 -3.999 38.602 1.00 85.88 78 ILE A CA 1
ATOM 625 C C . ILE A 1 78 ? -27.967 -4.804 39.906 1.00 85.88 78 ILE A C 1
ATOM 627 O O . ILE A 1 78 ? -29.032 -5.031 40.470 1.00 85.88 78 ILE A O 1
ATOM 631 N N . GLU A 1 79 ? -26.799 -5.220 40.397 1.00 87.19 79 GLU A N 1
ATOM 632 C CA . GLU A 1 79 ? -26.675 -5.946 41.666 1.00 87.19 79 GLU A CA 1
ATOM 633 C C . GLU A 1 79 ? -27.201 -5.114 42.846 1.00 87.19 79 GLU A C 1
ATOM 635 O O . GLU A 1 79 ? -28.034 -5.597 43.609 1.00 87.19 79 GLU A O 1
ATOM 640 N N . GLN A 1 80 ? -26.815 -3.837 42.933 1.00 84.62 80 GLN A N 1
ATOM 641 C CA . GLN A 1 80 ? -27.313 -2.919 43.965 1.00 84.62 80 GLN A CA 1
ATOM 642 C C . GLN A 1 80 ? -28.827 -2.686 43.865 1.00 84.62 80 GLN A C 1
ATOM 644 O O . GLN A 1 80 ? -29.527 -2.724 44.872 1.00 84.62 80 GLN A O 1
ATOM 649 N N . ALA A 1 81 ? -29.357 -2.503 42.654 1.00 81.00 81 ALA A N 1
ATOM 650 C CA . ALA A 1 81 ? -30.793 -2.332 42.435 1.00 81.00 81 ALA A CA 1
ATOM 651 C C . ALA A 1 81 ? -31.600 -3.593 42.802 1.00 81.00 81 ALA A C 1
ATOM 653 O O . ALA A 1 81 ? -32.722 -3.503 43.304 1.00 81.00 81 ALA A O 1
ATOM 654 N N . LEU A 1 82 ? -31.030 -4.783 42.580 1.00 80.69 82 LEU A N 1
ATOM 655 C CA . LEU A 1 82 ? -31.626 -6.054 42.997 1.00 80.69 82 LEU A CA 1
ATOM 656 C C . LEU A 1 82 ? -31.636 -6.214 44.524 1.00 80.69 82 LEU A C 1
ATOM 658 O O . LEU A 1 82 ? -32.612 -6.747 45.053 1.00 80.69 82 LEU A O 1
ATOM 662 N N . GLU A 1 83 ? -30.598 -5.751 45.226 1.00 78.56 83 GLU A N 1
ATOM 663 C CA . GLU A 1 83 ? -30.551 -5.745 46.697 1.00 78.56 83 GLU A CA 1
ATOM 664 C C . GLU A 1 83 ? -31.556 -4.756 47.311 1.00 78.56 83 GLU A C 1
ATOM 666 O O . GLU A 1 83 ? -32.239 -5.104 48.276 1.00 78.56 83 GLU A O 1
ATOM 671 N N . ASP A 1 84 ? -31.712 -3.569 46.717 1.00 70.50 84 ASP A N 1
ATOM 672 C CA . ASP A 1 84 ? -32.663 -2.542 47.171 1.00 70.50 84 ASP A CA 1
ATOM 673 C C . ASP A 1 84 ? -34.119 -2.819 46.735 1.00 70.50 84 ASP A C 1
ATOM 675 O O . ASP A 1 84 ? -35.058 -2.161 47.193 1.00 70.50 84 ASP A O 1
ATOM 679 N N . GLY A 1 85 ? -34.340 -3.822 45.877 1.00 60.31 85 GLY A N 1
ATOM 680 C CA . GLY A 1 85 ? -35.667 -4.277 45.449 1.00 60.31 85 GLY A CA 1
ATOM 681 C C . GLY A 1 85 ? -36.418 -3.305 44.531 1.00 60.31 85 GLY A C 1
ATOM 682 O O . GLY A 1 85 ? -37.612 -3.501 44.283 1.00 60.31 85 GLY A O 1
ATOM 683 N N . VAL A 1 86 ? -35.745 -2.275 44.013 1.00 63.38 86 VAL A N 1
ATOM 684 C CA . VAL A 1 86 ? -36.290 -1.307 43.054 1.00 63.38 86 VAL A CA 1
ATOM 685 C C . VAL A 1 86 ? -35.303 -1.167 41.899 1.00 63.38 86 VAL A C 1
ATOM 687 O O . VAL A 1 86 ? -34.151 -0.800 42.110 1.00 63.38 86 VAL A O 1
ATOM 690 N N . ILE A 1 87 ? -35.775 -1.473 40.688 1.00 58.69 87 ILE A N 1
ATOM 691 C CA . ILE A 1 87 ? -35.044 -1.290 39.423 1.00 58.69 87 ILE A CA 1
ATOM 692 C C . ILE A 1 87 ? -35.226 0.147 38.935 1.00 58.69 87 ILE A C 1
ATOM 694 O O . ILE A 1 87 ? -36.393 0.608 38.940 1.00 58.69 87 ILE A O 1
#

pLDDT: mean 79.95, std 12.99, range [53.88, 93.75]

Sequence (87 aa):
LTQFNNNLYEKNGCRFFEVSELEAMEDISNTSLLADYFARRRGALLVDVPHLEELDRVDLFSRAMRTSAARGQVDQIIEQALEDGVI